Protein AF-A0A933ZDY9-F1 (afdb_monomer_lite)

pLDDT: mean 73.91, std 17.71, range [46.47, 96.12]

Radius of gyration: 31.8 Å; chains: 1; bounding box: 36×18×90 Å

Sequence (87 aa):
MNKVALAAALSLGIGVGCVTATVAPALVARPVYAQRSTTQWEYECVRLSEDHTNTLNRYGVQGWELATVAALSTRETYTYCFKRQVH

Secondary structure (DSSP, 8-state):
--HHHHHHHHHHHHHHHHHTTSS-SS-------------EEEEEEEEE-S--HHHHHHHHHTTPEEEEEEE-TTSS-EEEEEEEEE-

Structure (mmCIF, N/CA/C/O backbone):
data_AF-A0A933ZDY9-F1
#
_entry.id   AF-A0A933ZDY9-F1
#
loop_
_atom_site.group_PDB
_atom_site.id
_atom_site.type_symbol
_atom_site.label_atom_id
_atom_site.label_alt_id
_atom_site.label_comp_id
_atom_site.label_asym_id
_atom_site.label_entity_id
_atom_site.label_seq_id
_atom_site.pdbx_PDB_ins_code
_atom_site.Cartn_x
_atom_site.Cartn_y
_atom_site.Cartn_z
_atom_site.occupancy
_atom_site.B_iso_or_equiv
_atom_site.auth_seq_id
_atom_site.auth_comp_id
_atom_site.auth_asym_id
_atom_site.auth_atom_id
_atom_site.pdbx_PDB_model_num
ATOM 1 N N . MET A 1 1 ? 18.427 -12.749 72.390 1.00 50.22 1 MET A N 1
ATOM 2 C CA . MET A 1 1 ? 17.696 -12.126 71.261 1.00 50.22 1 MET A CA 1
ATOM 3 C C . MET A 1 1 ? 16.567 -11.290 71.843 1.00 50.22 1 MET A C 1
ATOM 5 O O . MET A 1 1 ? 15.644 -11.844 72.431 1.00 50.22 1 MET A O 1
ATOM 9 N N . ASN A 1 2 ? 16.706 -9.964 71.810 1.00 51.59 2 ASN A N 1
ATOM 10 C CA . ASN A 1 2 ? 15.854 -9.057 72.580 1.00 51.59 2 ASN A CA 1
ATOM 11 C C . ASN A 1 2 ? 14.480 -8.912 71.916 1.00 51.59 2 ASN A C 1
ATOM 13 O O . ASN A 1 2 ? 14.371 -8.377 70.816 1.00 51.59 2 ASN A O 1
ATOM 17 N N . LYS A 1 3 ? 13.429 -9.356 72.619 1.00 53.16 3 LYS A N 1
ATOM 18 C CA . LYS A 1 3 ? 12.015 -9.297 72.193 1.00 53.16 3 LYS A CA 1
ATOM 19 C C . LYS A 1 3 ? 11.558 -7.878 71.799 1.00 53.16 3 LYS A C 1
ATOM 21 O O . LYS A 1 3 ? 10.636 -7.724 71.008 1.00 53.16 3 LYS A O 1
ATOM 26 N N . VAL A 1 4 ? 12.262 -6.858 72.293 1.00 61.47 4 VAL A N 1
ATOM 27 C CA . VAL A 1 4 ? 12.043 -5.432 72.002 1.00 61.47 4 VAL A CA 1
ATOM 28 C C . VAL A 1 4 ? 12.372 -5.069 70.546 1.00 61.47 4 VAL A C 1
ATOM 30 O O . VAL A 1 4 ? 11.656 -4.279 69.940 1.00 61.47 4 VAL A O 1
ATOM 33 N N . ALA A 1 5 ? 13.396 -5.684 69.944 1.00 57.34 5 ALA A N 1
ATOM 34 C CA . ALA A 1 5 ? 13.777 -5.405 68.556 1.00 57.34 5 ALA A CA 1
ATOM 35 C C . ALA A 1 5 ? 12.767 -5.983 67.549 1.00 57.34 5 ALA A C 1
ATOM 37 O O . ALA A 1 5 ? 12.501 -5.381 66.512 1.00 57.34 5 ALA A O 1
ATOM 38 N N . LEU A 1 6 ? 12.158 -7.126 67.886 1.00 57.03 6 LEU A N 1
ATOM 39 C CA . LEU A 1 6 ? 11.143 -7.765 67.049 1.00 57.03 6 LEU A CA 1
ATOM 40 C C . LEU A 1 6 ? 9.843 -6.940 67.020 1.00 57.03 6 LEU A C 1
ATOM 42 O O . LEU A 1 6 ? 9.242 -6.767 65.965 1.00 57.03 6 LEU A O 1
ATOM 46 N N . ALA A 1 7 ? 9.445 -6.384 68.169 1.00 58.66 7 ALA A N 1
ATOM 47 C CA . ALA A 1 7 ? 8.247 -5.553 68.288 1.00 58.66 7 ALA A CA 1
ATOM 48 C C . ALA A 1 7 ? 8.373 -4.215 67.533 1.00 58.66 7 ALA A C 1
ATOM 50 O O . ALA A 1 7 ? 7.408 -3.776 66.913 1.00 58.66 7 ALA A O 1
ATOM 51 N N . ALA A 1 8 ? 9.563 -3.602 67.528 1.00 59.34 8 ALA A N 1
ATOM 52 C CA . ALA A 1 8 ? 9.826 -2.368 66.783 1.00 59.34 8 ALA A CA 1
ATOM 53 C C . ALA A 1 8 ? 9.851 -2.578 65.254 1.00 59.34 8 ALA A C 1
ATOM 55 O O . ALA A 1 8 ? 9.426 -1.708 64.498 1.00 59.34 8 ALA A O 1
ATOM 56 N N . ALA A 1 9 ? 10.313 -3.742 64.784 1.00 59.56 9 ALA A N 1
ATOM 57 C CA . ALA A 1 9 ? 10.292 -4.079 63.360 1.00 59.56 9 ALA A CA 1
ATOM 58 C C . ALA A 1 9 ? 8.863 -4.346 62.846 1.00 59.56 9 ALA A C 1
ATOM 60 O O . ALA A 1 9 ? 8.508 -3.929 61.744 1.00 59.56 9 ALA A O 1
ATOM 61 N N . LEU A 1 10 ? 8.024 -4.994 63.662 1.00 59.31 10 LEU A N 1
ATOM 62 C CA . LEU A 1 10 ? 6.620 -5.260 63.334 1.00 59.31 10 LEU A CA 1
ATOM 63 C C . LEU A 1 10 ? 5.768 -3.983 63.289 1.00 59.31 10 LEU A C 1
ATOM 65 O O . LEU A 1 10 ? 4.907 -3.865 62.420 1.00 59.31 10 LEU A O 1
ATOM 69 N N . SER A 1 11 ? 6.018 -3.002 64.161 1.00 58.59 11 SER A N 1
ATOM 70 C CA . SER A 1 11 ? 5.262 -1.741 64.157 1.00 58.59 11 SER A CA 1
ATOM 71 C C . SER A 1 11 ? 5.590 -0.842 62.957 1.00 58.59 11 SER A C 1
ATOM 73 O O . SER A 1 11 ? 4.691 -0.197 62.418 1.00 58.59 11 SER A O 1
ATOM 75 N N . LEU A 1 12 ? 6.838 -0.849 62.475 1.00 58.25 12 LEU A N 1
ATOM 76 C CA . LEU A 1 12 ? 7.241 -0.105 61.275 1.00 58.25 12 LEU A CA 1
ATOM 77 C C . LEU A 1 12 ? 6.646 -0.689 59.980 1.00 58.25 12 LEU A C 1
ATOM 79 O O . LEU A 1 12 ? 6.268 0.069 59.089 1.00 58.25 12 LEU A O 1
ATOM 83 N N . GLY A 1 13 ? 6.503 -2.015 59.879 1.00 56.88 13 GLY A N 1
ATOM 84 C CA . GLY A 1 13 ? 5.917 -2.664 58.697 1.00 56.88 13 GLY A CA 1
ATOM 85 C C . GLY A 1 13 ? 4.416 -2.398 58.520 1.00 56.88 13 GLY A C 1
ATOM 86 O O . GLY A 1 13 ? 3.935 -2.248 57.397 1.00 56.88 13 GLY A O 1
ATOM 87 N N . ILE A 1 14 ? 3.675 -2.277 59.625 1.00 56.75 14 ILE A N 1
ATOM 88 C CA . ILE A 1 14 ? 2.219 -2.061 59.602 1.00 56.75 14 ILE A CA 1
ATOM 89 C C . ILE A 1 14 ? 1.874 -0.608 59.227 1.00 56.75 14 ILE A C 1
ATOM 91 O O . ILE A 1 14 ? 0.885 -0.371 58.534 1.00 56.75 14 ILE A O 1
ATOM 95 N N . GLY A 1 15 ? 2.714 0.366 59.601 1.00 54.84 15 GLY A N 1
ATOM 96 C CA . GLY A 1 15 ? 2.505 1.779 59.260 1.00 54.84 15 GLY A CA 1
ATOM 97 C C . GLY A 1 15 ? 2.590 2.071 57.758 1.00 54.84 15 GLY A C 1
ATOM 98 O O . GLY A 1 15 ? 1.787 2.839 57.235 1.00 54.84 15 GLY A O 1
ATOM 99 N N . VAL A 1 16 ? 3.507 1.416 57.038 1.00 56.81 16 VAL A N 1
ATOM 100 C CA . VAL A 1 16 ? 3.663 1.602 55.582 1.00 56.81 16 VAL A CA 1
ATOM 101 C C . VAL A 1 16 ? 2.574 0.854 54.802 1.00 56.81 16 VAL A C 1
ATOM 103 O O . VAL A 1 16 ? 2.100 1.346 53.781 1.00 56.81 16 VAL A O 1
ATOM 106 N N . GLY A 1 17 ? 2.122 -0.301 55.303 1.00 48.16 17 GLY A N 1
ATOM 107 C CA . GLY A 1 17 ? 1.050 -1.083 54.678 1.00 48.16 17 GLY A CA 1
ATOM 108 C C . GLY A 1 17 ? -0.357 -0.505 54.867 1.00 48.16 17 GLY A C 1
ATOM 109 O O . GLY A 1 17 ? -1.235 -0.766 54.051 1.00 48.16 17 GLY A O 1
ATOM 110 N N . CYS A 1 18 ? -0.592 0.294 55.914 1.00 52.53 18 CYS A N 1
ATOM 111 C CA . CYS A 1 18 ? -1.931 0.816 56.204 1.00 52.53 18 CYS A CA 1
ATOM 112 C C . CYS A 1 18 ? -2.248 2.153 55.506 1.00 52.53 18 CYS A C 1
ATOM 114 O O . CYS A 1 18 ? -3.420 2.488 55.342 1.00 52.53 18 CYS A O 1
ATOM 116 N N . VAL A 1 19 ? -1.238 2.910 55.057 1.00 51.53 19 VAL A N 1
ATOM 117 C CA . VAL A 1 19 ? -1.451 4.180 54.329 1.00 51.53 19 VAL A CA 1
ATOM 118 C C . VAL A 1 19 ? -1.607 3.950 52.821 1.00 51.53 19 VAL A C 1
ATOM 120 O O . VAL A 1 19 ? -2.270 4.725 52.140 1.00 51.53 19 VAL A O 1
ATOM 123 N N . THR A 1 20 ? -1.084 2.847 52.280 1.00 50.50 20 THR A N 1
ATOM 124 C CA . THR A 1 20 ? -1.261 2.492 50.860 1.00 50.50 20 THR A CA 1
ATOM 125 C C . THR A 1 20 ? -2.649 1.932 50.537 1.00 50.50 20 THR A C 1
ATOM 127 O O . THR A 1 20 ? -3.036 1.909 49.372 1.00 50.50 20 THR A O 1
ATOM 130 N N . ALA A 1 21 ? -3.437 1.542 51.546 1.00 48.72 21 ALA A N 1
ATOM 131 C CA . ALA A 1 21 ? -4.793 1.023 51.361 1.00 48.72 21 ALA A CA 1
ATOM 132 C C . ALA A 1 21 ? -5.868 2.114 51.167 1.00 48.72 21 ALA A C 1
ATOM 134 O O . ALA A 1 21 ? -6.978 1.800 50.744 1.00 48.72 21 ALA A O 1
ATOM 135 N N . THR A 1 22 ? -5.572 3.389 51.454 1.00 51.97 22 THR A N 1
ATOM 136 C CA . THR A 1 22 ? -6.566 4.483 51.393 1.00 51.97 22 THR A CA 1
ATOM 137 C C . THR A 1 22 ? -6.452 5.379 50.156 1.00 51.97 22 THR A C 1
ATOM 139 O O . THR A 1 22 ? -7.348 6.181 49.905 1.00 51.97 22 THR A O 1
ATOM 142 N N . VAL A 1 23 ? -5.412 5.218 49.332 1.00 51.50 23 VAL A N 1
ATOM 143 C CA . VAL A 1 23 ? -5.167 6.021 48.117 1.00 51.50 23 VAL A CA 1
ATOM 144 C C . VAL A 1 23 ? -5.047 5.154 46.863 1.00 51.50 23 VAL A C 1
ATOM 146 O O . VAL A 1 23 ? -4.064 5.241 46.139 1.00 51.50 23 VAL A O 1
ATOM 149 N N . ALA A 1 24 ? -6.044 4.314 46.570 1.00 47.91 24 ALA A N 1
ATOM 150 C CA . ALA A 1 24 ? -6.187 3.760 45.218 1.00 47.91 24 ALA A CA 1
ATOM 151 C C . ALA A 1 24 ? -7.597 3.243 44.834 1.00 47.91 24 ALA A C 1
ATOM 153 O O . ALA A 1 24 ? -7.691 2.140 44.302 1.00 47.91 24 ALA A O 1
ATOM 154 N N . PRO A 1 25 ? -8.708 3.997 44.970 1.00 46.47 25 PRO A N 1
ATOM 155 C CA . PRO A 1 25 ? -9.916 3.690 44.212 1.00 46.47 25 PRO A CA 1
ATOM 156 C C . PRO A 1 25 ? -10.058 4.666 43.033 1.00 46.47 25 PRO A C 1
ATOM 158 O O . PRO A 1 25 ? -11.062 5.358 42.924 1.00 46.47 25 PRO A O 1
ATOM 161 N N . ALA A 1 26 ? -9.045 4.806 42.170 1.00 49.91 26 ALA A N 1
ATOM 162 C CA . ALA A 1 26 ? -9.169 5.707 41.010 1.00 49.91 26 ALA A CA 1
ATOM 163 C C . ALA A 1 26 ? -8.392 5.301 39.747 1.00 49.91 26 ALA A C 1
ATOM 165 O O . ALA A 1 26 ? -8.453 6.016 38.753 1.00 49.91 26 ALA A O 1
ATOM 166 N N . LEU A 1 27 ? -7.697 4.159 39.735 1.00 49.38 27 LEU A N 1
ATOM 167 C CA . LEU A 1 27 ? -6.987 3.669 38.542 1.00 49.38 27 LEU A CA 1
ATOM 168 C C . LEU A 1 27 ? -7.611 2.397 37.967 1.00 49.38 27 LEU A C 1
ATOM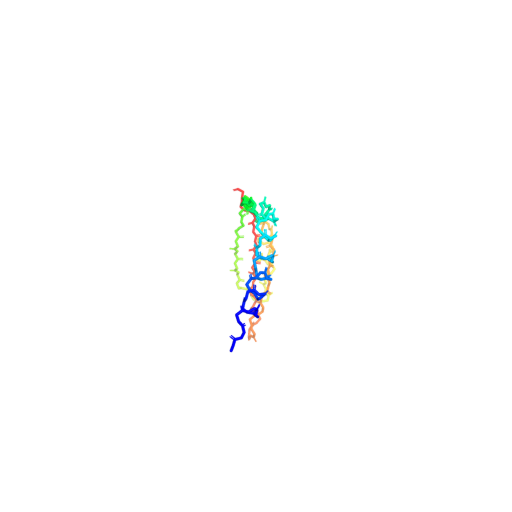 170 O O . LEU A 1 27 ? -6.957 1.640 37.255 1.00 49.38 27 LEU A O 1
ATOM 174 N N . VAL A 1 28 ? -8.907 2.179 38.210 1.00 52.09 28 VAL A N 1
ATOM 175 C CA . VAL A 1 28 ? -9.682 1.360 37.278 1.00 52.09 28 VAL A CA 1
ATOM 176 C C . VAL A 1 28 ? -9.840 2.220 36.032 1.00 52.09 28 VAL A C 1
ATOM 178 O O . VAL A 1 28 ? -10.781 3.007 35.918 1.00 52.09 28 VAL A O 1
ATOM 181 N N . ALA A 1 29 ? -8.860 2.132 35.131 1.00 57.69 29 ALA A N 1
ATOM 182 C CA . ALA A 1 29 ? -9.017 2.627 33.779 1.00 57.69 29 ALA A CA 1
ATOM 183 C C . ALA A 1 29 ? -10.341 2.051 33.275 1.00 57.69 29 ALA A C 1
ATOM 185 O O . ALA A 1 29 ? -10.504 0.831 33.186 1.00 57.69 29 ALA A O 1
ATOM 186 N N . ARG A 1 30 ? -11.328 2.922 33.036 1.00 60.59 30 ARG A N 1
ATOM 187 C CA . ARG A 1 30 ? -12.564 2.497 32.381 1.00 60.59 30 ARG A CA 1
ATOM 188 C C . ARG A 1 30 ? -12.127 1.787 31.102 1.00 60.59 30 ARG A C 1
ATOM 190 O O . ARG A 1 30 ? -11.246 2.332 30.433 1.00 60.59 30 ARG A O 1
ATOM 197 N N . PRO A 1 31 ? -12.674 0.606 30.765 1.00 57.78 31 PRO A N 1
ATOM 198 C CA . PRO A 1 31 ? -12.396 0.007 29.475 1.00 57.78 31 PRO A CA 1
ATOM 199 C C . PRO A 1 31 ? -12.800 1.045 28.433 1.00 57.78 31 PRO A C 1
ATOM 201 O O . PRO A 1 31 ? -13.982 1.330 28.240 1.00 57.78 31 PRO A O 1
ATOM 204 N N . VAL A 1 32 ? -11.801 1.700 27.842 1.00 59.69 32 VAL A N 1
ATOM 205 C CA . VAL A 1 32 ? -12.004 2.552 26.686 1.00 59.69 32 VAL A CA 1
ATOM 206 C C . VAL A 1 32 ? -12.470 1.565 25.641 1.00 59.69 32 VAL A C 1
ATOM 208 O O . VAL A 1 32 ? -11.688 0.737 25.175 1.00 59.69 32 VAL A O 1
ATOM 211 N N . TYR A 1 33 ? -13.770 1.576 25.356 1.00 59.31 33 TYR A N 1
ATOM 212 C CA . TYR A 1 33 ? -14.283 0.942 24.161 1.00 59.31 33 TYR A CA 1
ATOM 213 C C . TYR A 1 33 ? -13.485 1.570 23.031 1.00 59.31 33 TYR A C 1
ATOM 215 O O . TYR A 1 33 ? -13.694 2.737 22.706 1.00 59.31 33 TYR A O 1
ATOM 223 N N . ALA A 1 34 ? -12.496 0.834 22.520 1.00 62.19 34 ALA A N 1
ATOM 224 C CA . ALA A 1 34 ? -11.781 1.225 21.328 1.00 62.19 34 ALA A CA 1
ATOM 225 C C . ALA A 1 34 ? -12.874 1.380 20.283 1.00 62.19 34 ALA A C 1
ATOM 227 O O . ALA A 1 34 ? -13.498 0.394 19.881 1.00 62.19 34 ALA A O 1
ATOM 228 N N . GLN A 1 35 ? -13.198 2.630 19.969 1.00 58.16 35 GLN A N 1
ATOM 229 C CA . GLN A 1 35 ? -14.190 2.975 18.977 1.00 58.16 35 GLN A CA 1
ATOM 230 C C . GLN A 1 35 ? -13.671 2.313 17.708 1.00 58.16 35 GLN A C 1
ATOM 232 O O . GLN A 1 35 ? -12.657 2.746 17.160 1.00 58.16 35 GLN A O 1
ATOM 237 N N . ARG A 1 36 ? -14.242 1.154 17.342 1.00 58.59 36 ARG A N 1
ATOM 238 C CA . ARG A 1 36 ? -13.802 0.427 16.155 1.00 58.59 36 ARG A CA 1
ATOM 239 C C . ARG A 1 36 ? -13.972 1.416 15.023 1.00 58.59 36 ARG A C 1
ATOM 241 O O . ARG A 1 36 ? -15.098 1.819 14.744 1.00 58.59 36 ARG 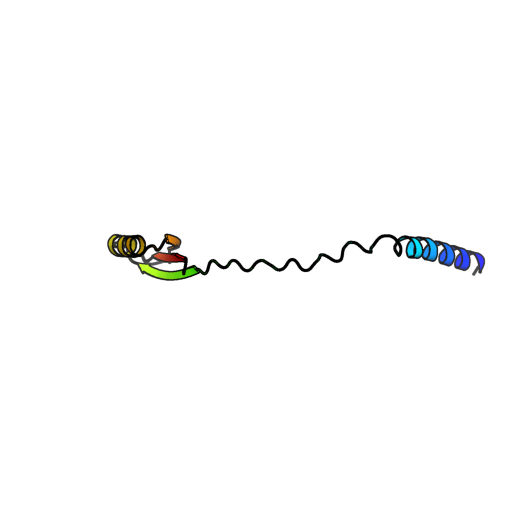A O 1
ATOM 248 N N . SER A 1 37 ? -12.853 1.841 14.443 1.00 62.06 37 SER A N 1
ATOM 249 C CA . SER A 1 37 ? -12.853 2.603 13.205 1.00 62.06 37 SER A CA 1
ATOM 250 C C . SER A 1 37 ? -13.780 1.869 12.244 1.00 62.06 37 SER A C 1
ATOM 252 O O . SER A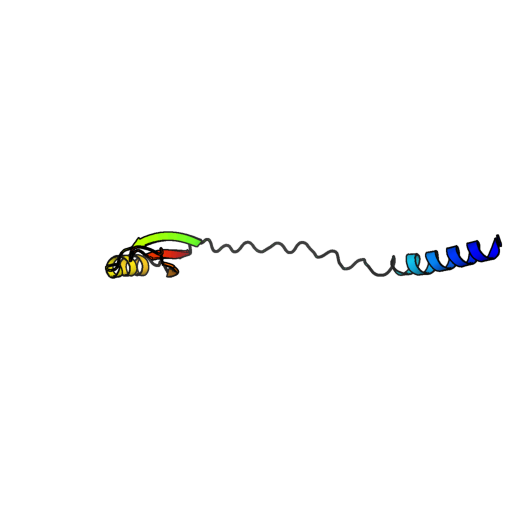 1 37 ? -13.512 0.721 11.890 1.00 62.06 37 SER A O 1
ATOM 254 N N . THR A 1 38 ? -14.902 2.490 11.890 1.00 68.75 38 THR A N 1
ATOM 255 C CA . THR A 1 38 ? -15.846 1.937 10.911 1.00 68.75 38 THR A CA 1
ATOM 256 C C . THR A 1 38 ? -15.252 1.959 9.508 1.00 68.75 38 THR A C 1
ATOM 258 O O . THR A 1 38 ? -15.763 1.295 8.617 1.00 68.75 38 THR A O 1
ATOM 261 N N . THR A 1 39 ? -14.153 2.692 9.316 1.00 78.12 39 THR A N 1
ATOM 262 C CA . THR A 1 3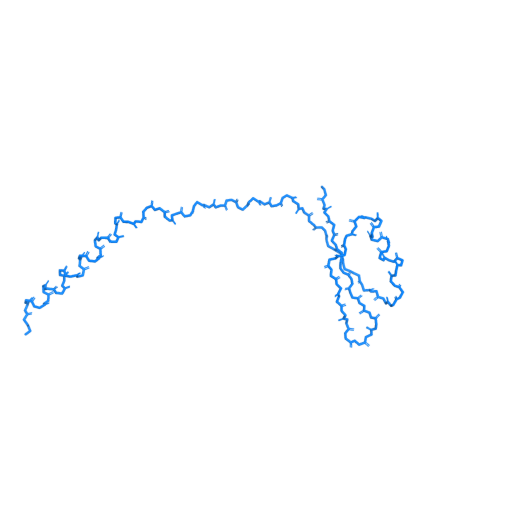9 ? -13.392 2.734 8.076 1.00 78.12 39 THR A CA 1
ATOM 263 C C . THR A 1 39 ? -12.702 1.394 7.846 1.00 78.12 39 THR A C 1
ATOM 265 O O . THR A 1 39 ? -11.673 1.095 8.459 1.00 78.12 39 THR A O 1
ATOM 268 N N . GLN A 1 40 ? -13.292 0.591 6.967 1.00 86.50 40 GLN A N 1
ATOM 269 C CA . GLN A 1 40 ? -12.690 -0.625 6.442 1.00 86.50 40 GLN A CA 1
ATOM 270 C C . GLN A 1 40 ? -11.800 -0.274 5.248 1.00 86.50 40 GLN A C 1
ATOM 272 O O . GLN A 1 40 ? -12.133 0.599 4.447 1.00 86.50 40 GLN A O 1
ATOM 277 N N . TRP A 1 41 ? -10.656 -0.943 5.142 1.00 89.56 41 TRP A N 1
ATOM 278 C CA . TRP A 1 41 ? -9.703 -0.748 4.054 1.00 89.56 41 TRP A CA 1
ATOM 279 C C . TRP A 1 41 ? -9.502 -2.061 3.307 1.00 89.56 41 TRP A C 1
ATOM 281 O O . TRP A 1 41 ? -9.241 -3.097 3.916 1.00 89.56 41 TRP A O 1
ATOM 291 N N . GLU A 1 42 ? -9.596 -1.991 1.987 1.00 92.94 42 GLU A N 1
ATOM 292 C CA . GLU A 1 42 ? -9.150 -3.027 1.065 1.00 92.94 42 GLU A CA 1
ATOM 293 C C . GLU A 1 42 ? -7.701 -2.757 0.670 1.00 92.94 42 GLU A C 1
ATOM 295 O O . GLU A 1 42 ? -7.316 -1.605 0.461 1.00 92.94 42 GLU A O 1
ATOM 300 N N . TYR A 1 43 ? -6.909 -3.822 0.555 1.00 94.69 43 TYR A N 1
ATOM 301 C CA . TYR A 1 43 ? -5.517 -3.763 0.124 1.00 94.69 43 TYR A CA 1
ATOM 302 C C . TYR A 1 43 ? -5.292 -4.712 -1.043 1.00 94.69 43 TYR A C 1
ATOM 304 O O . TYR A 1 43 ? -5.735 -5.859 -1.009 1.00 94.69 43 TYR A O 1
ATOM 312 N N . GLU A 1 44 ? -4.546 -4.252 -2.041 1.00 94.06 44 GLU A N 1
ATOM 313 C CA . GLU A 1 44 ? -4.201 -5.056 -3.208 1.00 94.06 44 GLU A CA 1
ATOM 314 C C . GLU A 1 44 ? -2.745 -4.815 -3.599 1.00 94.06 44 GLU A C 1
ATOM 316 O O . GLU A 1 44 ? -2.311 -3.672 -3.706 1.00 94.06 44 GLU A O 1
ATOM 321 N N . CYS A 1 45 ? -1.978 -5.889 -3.801 1.00 93.88 45 CYS A N 1
ATOM 322 C CA . CYS A 1 45 ? -0.576 -5.805 -4.197 1.00 93.88 45 CYS A CA 1
ATOM 323 C C . CYS A 1 45 ? -0.354 -6.482 -5.546 1.00 93.88 45 CYS A C 1
ATOM 325 O O . CYS A 1 45 ? -0.748 -7.630 -5.751 1.00 93.88 45 CYS A O 1
ATOM 327 N N . VAL A 1 46 ? 0.359 -5.798 -6.434 1.00 92.44 46 VAL A N 1
ATOM 328 C CA . VAL A 1 46 ? 0.724 -6.289 -7.763 1.00 92.44 46 VAL A CA 1
ATOM 329 C C . VAL A 1 46 ? 2.221 -6.158 -7.988 1.00 92.44 46 VAL A C 1
ATOM 331 O O . VAL A 1 46 ? 2.862 -5.197 -7.564 1.00 92.44 46 VAL A O 1
ATOM 334 N N . ARG A 1 47 ? 2.793 -7.150 -8.668 1.00 91.69 47 ARG A N 1
ATOM 335 C CA . ARG A 1 47 ? 4.185 -7.110 -9.119 1.00 91.69 47 ARG A CA 1
ATOM 336 C C . ARG A 1 47 ? 4.216 -6.540 -10.523 1.00 91.69 47 ARG A C 1
ATOM 338 O O . ARG A 1 47 ? 3.610 -7.125 -11.415 1.00 91.69 47 ARG A O 1
ATOM 345 N N . LEU A 1 48 ? 4.909 -5.424 -10.703 1.00 88.25 48 LEU A N 1
ATOM 346 C CA . LEU A 1 48 ? 5.016 -4.741 -11.986 1.00 88.25 48 LEU A CA 1
ATOM 347 C C . LEU A 1 48 ? 6.488 -4.585 -12.380 1.00 88.25 48 LEU A C 1
ATOM 349 O O . LEU A 1 48 ? 7.343 -4.373 -11.519 1.00 88.25 48 LEU A O 1
ATOM 353 N N . SER A 1 49 ? 6.764 -4.719 -13.676 1.00 84.94 49 SER A N 1
ATOM 354 C CA . SER A 1 49 ? 8.056 -4.418 -14.308 1.00 84.94 49 SER A CA 1
ATOM 355 C C . SER A 1 49 ? 8.170 -2.925 -14.660 1.00 84.94 49 SER A C 1
ATOM 357 O O . SER A 1 49 ? 7.279 -2.159 -14.304 1.00 84.94 49 SER A O 1
ATOM 359 N N . GLU A 1 50 ? 9.229 -2.493 -15.357 1.00 78.12 50 GLU A N 1
ATOM 360 C CA . GLU A 1 50 ? 9.469 -1.076 -15.709 1.00 78.12 50 GLU A CA 1
ATOM 361 C C . GLU A 1 50 ? 8.281 -0.360 -16.379 1.00 78.12 50 GLU A C 1
ATOM 363 O O . GLU A 1 50 ? 7.996 0.783 -16.031 1.00 78.12 50 GLU A O 1
ATOM 368 N N . ASP A 1 51 ? 7.526 -1.018 -17.266 1.00 82.31 51 ASP A N 1
ATOM 369 C CA . ASP A 1 51 ? 6.330 -0.423 -17.886 1.00 82.31 51 ASP A CA 1
ATOM 370 C C . ASP A 1 51 ? 5.069 -0.605 -17.018 1.00 82.31 51 ASP A C 1
ATOM 372 O O . ASP A 1 51 ? 4.179 -1.414 -17.294 1.00 82.31 51 ASP A O 1
ATOM 376 N N . HIS A 1 52 ? 5.019 0.120 -15.898 1.00 87.50 52 HIS A N 1
ATOM 377 C CA . HIS A 1 52 ? 3.944 0.023 -14.903 1.00 87.50 52 HIS A CA 1
ATOM 378 C C . HIS A 1 52 ? 2.921 1.167 -14.939 1.00 87.50 52 HIS A C 1
ATOM 380 O O . HIS A 1 52 ? 1.910 1.107 -14.231 1.00 87.50 52 HIS A O 1
ATOM 386 N N . THR A 1 53 ? 3.129 2.192 -15.769 1.00 90.75 53 THR A N 1
ATOM 387 C CA . THR A 1 53 ? 2.311 3.418 -15.787 1.00 90.75 53 THR A CA 1
ATOM 388 C C . THR A 1 53 ? 0.836 3.148 -16.085 1.00 90.75 53 THR A C 1
ATOM 390 O O . THR A 1 53 ? -0.034 3.697 -15.411 1.00 90.75 53 THR A O 1
ATOM 393 N N . ASN A 1 54 ? 0.530 2.274 -17.050 1.00 92.38 54 ASN A N 1
ATOM 394 C CA . ASN A 1 54 ? -0.857 1.942 -17.395 1.00 92.38 54 ASN A CA 1
ATOM 395 C C . ASN A 1 54 ? -1.595 1.314 -16.199 1.00 92.38 54 ASN A C 1
ATOM 397 O O . ASN A 1 54 ? -2.692 1.741 -15.833 1.00 92.38 54 ASN A O 1
ATOM 401 N N . THR A 1 55 ? -0.945 0.363 -15.526 1.00 90.69 55 THR A N 1
ATOM 402 C CA . THR A 1 55 ? -1.511 -0.296 -14.347 1.00 90.69 55 THR A CA 1
ATOM 403 C C . THR A 1 55 ? -1.726 0.694 -13.203 1.00 90.69 55 THR A C 1
ATOM 405 O O . THR A 1 55 ? -2.813 0.710 -12.630 1.00 90.69 55 THR A O 1
ATOM 408 N N . LEU A 1 56 ? -0.749 1.560 -12.909 1.00 91.69 56 LEU A N 1
ATOM 409 C CA . LEU A 1 56 ? -0.883 2.590 -11.870 1.00 91.69 56 LEU A CA 1
ATOM 410 C C . LEU A 1 56 ? -2.052 3.543 -12.145 1.00 91.69 56 LEU A C 1
ATOM 412 O O . LEU A 1 56 ? -2.855 3.810 -11.251 1.00 91.69 56 LEU A O 1
ATOM 416 N N . ASN A 1 57 ? -2.187 4.001 -13.391 1.00 94.94 57 ASN A N 1
ATOM 417 C CA . ASN A 1 57 ? -3.286 4.874 -13.798 1.00 94.94 57 ASN A CA 1
ATOM 418 C C . ASN A 1 57 ? -4.645 4.187 -13.625 1.00 94.94 57 ASN A C 1
ATOM 420 O O . ASN A 1 57 ? -5.591 4.811 -13.147 1.00 94.94 57 ASN A O 1
ATOM 424 N N . ARG A 1 58 ? -4.747 2.893 -13.956 1.00 95.25 58 ARG A N 1
ATOM 425 C CA . ARG A 1 58 ? -5.981 2.120 -13.763 1.00 95.25 58 ARG A CA 1
ATOM 426 C C . ARG A 1 58 ? -6.390 2.047 -12.289 1.00 95.25 58 ARG A C 1
ATOM 428 O O . ARG A 1 58 ? -7.563 2.262 -11.996 1.00 95.25 58 ARG A O 1
ATOM 435 N N . TYR A 1 59 ? -5.449 1.783 -11.378 1.00 94.38 59 TYR A N 1
ATOM 436 C CA . TYR A 1 59 ? -5.725 1.790 -9.933 1.00 94.38 59 TYR A CA 1
ATOM 437 C C . TYR A 1 59 ? -6.184 3.176 -9.460 1.00 94.38 59 TYR A C 1
ATOM 439 O O . TYR A 1 59 ? -7.204 3.276 -8.779 1.00 94.38 59 TYR A O 1
ATOM 447 N N . GLY A 1 60 ? -5.513 4.247 -9.899 1.00 92.62 60 GLY A N 1
ATOM 448 C CA . GLY A 1 60 ? -5.910 5.621 -9.573 1.00 92.62 60 GLY A CA 1
ATOM 449 C C . GLY A 1 60 ? -7.334 5.968 -10.027 1.00 92.62 60 GLY A C 1
ATOM 450 O O . GLY A 1 60 ? -8.115 6.507 -9.247 1.00 92.62 60 GLY A O 1
ATOM 451 N N . VAL A 1 61 ? -7.721 5.590 -11.253 1.00 95.81 61 VAL A N 1
ATOM 452 C CA . VAL A 1 61 ? -9.092 5.790 -11.777 1.00 95.81 61 VAL A CA 1
ATOM 453 C C . VAL A 1 61 ? -10.137 4.999 -10.980 1.00 95.81 61 VAL A C 1
ATOM 455 O O . VAL A 1 61 ? -11.271 5.443 -10.829 1.00 95.81 61 VAL A O 1
ATOM 458 N N . GLN A 1 62 ? -9.764 3.841 -10.438 1.00 93.62 62 GLN A N 1
ATOM 459 C CA . GLN A 1 62 ? -10.624 3.002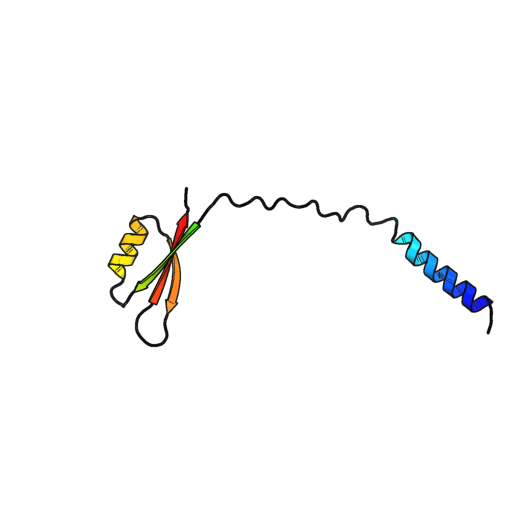 -9.598 1.00 93.62 62 GLN A CA 1
ATOM 460 C C . GLN A 1 62 ? -10.701 3.469 -8.128 1.00 93.62 62 GLN A C 1
ATOM 462 O O . GLN A 1 62 ? -11.319 2.791 -7.300 1.00 93.62 62 GLN A O 1
ATOM 467 N N . GLY A 1 63 ? -10.078 4.606 -7.799 1.00 94.06 63 GLY A N 1
ATOM 468 C CA . GLY A 1 63 ? -10.065 5.180 -6.454 1.00 94.06 63 GLY A CA 1
ATOM 469 C C . GLY A 1 63 ? -9.102 4.488 -5.491 1.00 94.06 63 GLY A C 1
ATOM 470 O O . GLY A 1 63 ? -9.254 4.623 -4.280 1.00 94.06 63 GLY A O 1
ATOM 471 N N . TRP A 1 64 ? -8.140 3.722 -6.003 1.00 96.12 64 TRP A N 1
ATOM 472 C CA . TRP A 1 64 ? -7.088 3.142 -5.179 1.00 96.12 64 TRP A CA 1
ATOM 473 C C . TRP A 1 64 ? -5.947 4.135 -4.971 1.00 96.12 64 TRP A C 1
ATOM 475 O O . TRP A 1 64 ? -5.480 4.789 -5.903 1.00 96.12 64 TRP A O 1
ATOM 485 N N . GLU A 1 65 ? -5.450 4.192 -3.743 1.00 94.88 65 GLU A N 1
ATOM 486 C CA . GLU A 1 65 ? -4.301 4.996 -3.347 1.00 94.88 65 GLU A CA 1
ATOM 487 C C . GLU A 1 65 ? -3.060 4.118 -3.214 1.00 94.88 65 GLU A C 1
ATOM 489 O O . GLU A 1 65 ? -3.128 3.008 -2.686 1.00 94.88 65 GLU A O 1
ATOM 494 N N . LEU A 1 66 ? -1.899 4.619 -3.634 1.00 93.69 66 LEU A N 1
ATOM 495 C CA . LEU A 1 66 ? -0.640 3.910 -3.429 1.00 93.69 66 LEU A CA 1
ATOM 496 C C . LEU A 1 66 ? -0.289 3.886 -1.933 1.00 93.69 66 LEU A C 1
ATOM 498 O O . LEU A 1 66 ? -0.148 4.932 -1.302 1.00 93.69 66 LEU A O 1
ATOM 502 N N . ALA A 1 67 ? -0.133 2.690 -1.368 1.00 94.62 67 ALA A N 1
ATOM 503 C CA . ALA A 1 67 ? 0.218 2.494 0.035 1.00 94.62 67 ALA A CA 1
ATOM 504 C C . ALA A 1 67 ? 1.727 2.304 0.227 1.00 94.62 67 ALA A C 1
ATOM 506 O O . ALA A 1 67 ? 2.314 2.906 1.122 1.00 94.62 67 ALA A O 1
ATOM 507 N N . THR A 1 68 ? 2.361 1.456 -0.590 1.00 93.50 68 THR A N 1
ATOM 508 C CA . THR A 1 68 ? 3.807 1.204 -0.515 1.00 93.50 68 THR A CA 1
ATOM 509 C C . THR A 1 68 ? 4.352 0.601 -1.808 1.00 93.50 68 THR A C 1
ATOM 511 O O . THR A 1 68 ? 3.605 0.026 -2.603 1.00 93.50 68 THR A O 1
ATOM 514 N N . VAL A 1 69 ? 5.666 0.721 -2.003 1.00 92.19 69 VAL A N 1
ATOM 515 C CA . VAL A 1 69 ? 6.416 0.107 -3.101 1.00 92.19 69 VAL A CA 1
ATOM 516 C C . VAL A 1 69 ? 7.624 -0.615 -2.515 1.00 92.19 69 VAL A C 1
ATOM 518 O O . VAL A 1 69 ? 8.423 -0.013 -1.801 1.00 92.19 69 VAL A O 1
ATOM 521 N N . ALA A 1 70 ? 7.768 -1.902 -2.824 1.00 90.44 70 ALA A N 1
ATOM 522 C CA . ALA A 1 70 ? 8.901 -2.715 -2.396 1.00 90.44 70 ALA A CA 1
ATOM 523 C C . ALA A 1 70 ? 9.711 -3.194 -3.606 1.00 90.44 70 ALA A C 1
ATOM 525 O O . ALA A 1 70 ? 9.168 -3.827 -4.514 1.00 90.44 70 ALA A O 1
ATOM 526 N N . ALA A 1 71 ? 11.015 -2.919 -3.605 1.00 83.88 71 ALA A N 1
ATOM 527 C CA . ALA A 1 71 ? 11.942 -3.432 -4.608 1.00 83.88 71 ALA A CA 1
ATOM 528 C C . ALA A 1 71 ? 12.338 -4.880 -4.275 1.00 83.88 71 ALA A C 1
ATOM 530 O O . ALA A 1 71 ? 12.758 -5.169 -3.154 1.00 83.88 71 ALA A O 1
ATOM 531 N N . LEU A 1 72 ? 12.225 -5.793 -5.244 1.00 77.38 72 LEU A N 1
ATOM 532 C CA . LEU A 1 72 ? 12.757 -7.153 -5.126 1.00 77.38 72 LEU A CA 1
ATOM 533 C C . LEU A 1 72 ? 14.160 -7.180 -5.749 1.00 77.38 72 LEU A C 1
ATOM 535 O O . LEU A 1 72 ? 14.345 -6.817 -6.903 1.00 77.38 72 LEU A O 1
ATOM 539 N N . SER A 1 73 ? 15.157 -7.594 -4.968 1.00 63.84 73 SER A N 1
ATOM 540 C CA . SER A 1 73 ? 16.586 -7.273 -5.131 1.00 63.84 73 SER A CA 1
ATOM 541 C C . SER A 1 73 ? 17.313 -7.742 -6.405 1.00 63.84 73 SER A C 1
ATOM 543 O O . SER A 1 73 ? 18.526 -7.571 -6.476 1.00 63.84 73 SER A O 1
ATOM 545 N N . THR A 1 74 ? 16.659 -8.355 -7.397 1.00 66.25 74 THR A N 1
ATOM 546 C CA . THR A 1 74 ? 17.391 -9.017 -8.506 1.00 66.25 74 THR A CA 1
ATOM 547 C C . THR A 1 74 ? 16.797 -8.880 -9.904 1.00 66.25 74 THR A C 1
ATOM 549 O O . THR A 1 74 ? 17.454 -9.246 -10.875 1.00 66.25 74 THR A O 1
ATOM 552 N N . ARG A 1 75 ? 15.585 -8.350 -10.050 1.00 60.88 75 ARG A N 1
ATOM 553 C CA . ARG A 1 75 ? 14.963 -8.034 -11.345 1.00 60.88 75 ARG A CA 1
ATOM 554 C C . ARG A 1 75 ? 14.182 -6.752 -11.133 1.00 60.88 75 ARG A C 1
ATOM 556 O O . ARG A 1 75 ? 13.678 -6.586 -10.030 1.00 60.88 75 ARG A O 1
ATOM 563 N N . GLU A 1 76 ? 14.092 -5.876 -12.130 1.00 72.38 76 GLU A N 1
ATOM 564 C CA . GLU A 1 76 ? 13.375 -4.580 -12.133 1.00 72.38 76 GLU A CA 1
ATOM 565 C C . GLU A 1 76 ? 11.855 -4.752 -11.937 1.00 72.38 76 GLU A C 1
ATOM 567 O O . GLU A 1 76 ? 11.019 -4.324 -12.722 1.00 72.38 76 GLU A O 1
ATOM 572 N N . THR A 1 77 ? 11.482 -5.498 -10.909 1.00 77.75 77 THR A N 1
ATOM 573 C CA . THR A 1 77 ? 10.148 -5.909 -10.541 1.00 77.75 77 THR A CA 1
ATOM 574 C C . THR A 1 77 ? 9.904 -5.338 -9.164 1.00 77.75 77 THR A C 1
ATOM 576 O O . THR A 1 77 ? 10.496 -5.757 -8.165 1.00 77.75 77 THR A O 1
ATOM 579 N N . TYR A 1 78 ? 9.007 -4.371 -9.121 1.00 87.50 78 TYR A N 1
ATOM 580 C CA . TYR A 1 78 ? 8.579 -3.743 -7.891 1.00 87.50 78 TYR A CA 1
ATOM 581 C C . TYR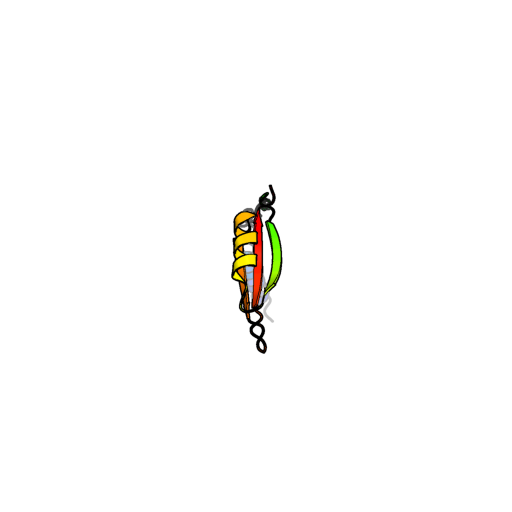 A 1 78 ? 7.222 -4.320 -7.508 1.00 87.50 78 TYR A C 1
ATOM 583 O O . TYR A 1 78 ? 6.369 -4.592 -8.355 1.00 87.50 78 TYR A O 1
ATOM 591 N N . THR A 1 79 ? 7.024 -4.546 -6.216 1.00 91.75 79 THR A N 1
ATOM 592 C CA . THR A 1 79 ? 5.699 -4.851 -5.681 1.00 91.75 79 THR A CA 1
ATOM 593 C C . THR A 1 79 ? 5.058 -3.537 -5.271 1.00 91.75 79 THR A C 1
ATOM 595 O O . THR A 1 79 ? 5.516 -2.906 -4.321 1.00 91.75 79 THR A O 1
ATOM 598 N N . TYR A 1 80 ? 4.021 -3.129 -5.991 1.00 92.69 80 TYR A N 1
ATOM 599 C CA . TYR A 1 80 ? 3.197 -1.974 -5.661 1.00 92.69 80 TYR A CA 1
ATOM 600 C C . TYR A 1 80 ? 1.995 -2.464 -4.874 1.00 92.69 80 TYR A C 1
ATOM 602 O O . TYR A 1 80 ? 1.294 -3.368 -5.324 1.00 92.69 80 TYR A O 1
ATOM 610 N N . CYS A 1 81 ? 1.755 -1.873 -3.713 1.00 94.69 81 CYS A N 1
ATOM 611 C CA . CYS A 1 81 ? 0.576 -2.146 -2.911 1.00 94.69 81 CYS A CA 1
ATOM 612 C C . CYS A 1 81 ? -0.289 -0.899 -2.839 1.00 94.69 81 CYS A C 1
ATOM 614 O O . CYS A 1 81 ? 0.206 0.198 -2.571 1.00 94.69 81 CYS A O 1
ATOM 616 N N . PHE A 1 82 ? -1.583 -1.090 -3.028 1.00 96.06 82 PHE A N 1
ATOM 617 C CA . PHE A 1 82 ? -2.599 -0.060 -3.008 1.00 96.06 82 PHE A CA 1
ATOM 618 C C . PHE A 1 82 ? -3.570 -0.299 -1.862 1.00 96.06 82 PHE A C 1
ATOM 620 O O . PHE A 1 82 ? -3.715 -1.422 -1.375 1.00 96.06 82 PHE A O 1
ATOM 627 N N . LYS A 1 83 ? -4.237 0.769 -1.440 1.00 95.25 83 LYS A N 1
ATOM 628 C CA . LYS A 1 83 ? -5.306 0.746 -0.451 1.00 95.25 83 LYS A CA 1
ATOM 629 C C . LYS A 1 83 ? -6.516 1.512 -0.970 1.00 95.25 83 LYS A C 1
ATOM 631 O O . LYS A 1 83 ? -6.364 2.484 -1.706 1.00 95.25 83 LYS A O 1
ATOM 636 N N . ARG A 1 84 ? -7.709 1.112 -0.553 1.00 94.12 84 ARG A N 1
ATOM 637 C CA . ARG A 1 84 ? -8.948 1.848 -0.815 1.00 94.12 84 ARG A CA 1
ATOM 638 C C . ARG A 1 84 ? -9.887 1.704 0.369 1.00 94.12 84 ARG A C 1
ATOM 640 O O . ARG A 1 84 ? -9.939 0.645 0.988 1.00 94.12 84 ARG A O 1
ATOM 647 N N . GLN A 1 85 ? -10.620 2.762 0.688 1.00 91.25 85 GLN A N 1
ATOM 648 C CA . GLN A 1 85 ? -11.658 2.696 1.707 1.00 91.25 85 GLN A CA 1
ATOM 649 C C . GLN A 1 85 ? -12.883 1.955 1.159 1.00 91.25 85 GLN A C 1
ATOM 651 O O . GLN A 1 85 ? -13.437 2.339 0.128 1.00 91.25 85 GLN A O 1
ATOM 656 N N . VAL A 1 86 ? -13.325 0.924 1.873 1.00 83.81 86 VAL A N 1
ATOM 657 C CA . VAL A 1 86 ? -14.581 0.219 1.598 1.00 83.81 86 VAL A CA 1
ATOM 658 C C . VAL A 1 86 ? -15.706 1.020 2.243 1.00 83.81 86 VAL A C 1
ATOM 660 O O . VAL A 1 86 ? -15.607 1.381 3.419 1.00 83.81 86 VAL A O 1
ATOM 663 N N . HIS A 1 87 ? -16.712 1.374 1.445 1.00 68.94 87 HIS A N 1
ATOM 664 C CA . HIS A 1 87 ? -17.919 2.060 1.913 1.00 68.94 87 HIS A CA 1
ATOM 665 C C . HIS A 1 87 ? -18.946 1.062 2.441 1.00 68.94 87 HIS A C 1
ATOM 667 O O . HIS A 1 87 ? -19.096 -0.007 1.807 1.00 68.94 87 HIS A O 1
#

Foldseek 3Di:
DDPVVVVVVVVVVVVVVVVVVPPDPPPPPDPPPPPPPPWDKDKDKDKDAPPCVVVVVVCVVVQWAWDDWADDPPHRIIITMTMHTDD